Protein AF-A0AAU9URZ9-F1 (afdb_monomer_lite)

pLDDT: mean 76.68, std 17.44, range [33.53, 93.5]

Foldseek 3Di:
DDDDDDDDDVPVVVVVVVVVVVPPVPFFDFPDKDFPDWDDDPWKIKTFIAIATDAFWKAKDQDPPPQQDGPGIDGHRDTDIDMDTQQTKIWMWTQDPVRDIDTDQWIDHSHDTDDHDPD

Sequence (119 aa):
MARVHILRTSGAILLLFLIKNALAVSPPWILSVDVKNYTCSETVCDYLLQVNGEFDSWSLTSEPGECISPSFINTVGVDVELQVDRSALLYFCAKGDDGGWYQQDFYLDGGDVISRKER

Radius of gyration: 22.36 Å; chains: 1; bounding box: 40×57×67 Å

Secondary structure (DSSP, 8-state):
--------SHHHHHHHHHHHHT-------EEEEEEEEEEE-SSEEEEEEEEEESSSEEEEESSTT--SS-SS-EETTSEEEEEEETT-EEEEEEE-TTS-EEEEEEEEETTEEE-----

Organism: Euphydryas editha (NCBI:txid104508)

Structure (mmCIF, N/CA/C/O backbone):
data_AF-A0AAU9URZ9-F1
#
_entry.id   AF-A0AAU9URZ9-F1
#
loop_
_atom_site.group_PDB
_atom_site.id
_atom_site.type_symbol
_atom_site.label_atom_id
_atom_site.label_alt_id
_atom_site.label_comp_id
_atom_site.label_asym_id
_atom_site.label_entity_id
_atom_site.label_seq_id
_atom_site.pdbx_PDB_ins_code
_atom_site.Cartn_x
_atom_site.Cartn_y
_atom_site.Cartn_z
_atom_site.occupancy
_atom_site.B_iso_or_equiv
_atom_site.auth_seq_id
_atom_site.auth_comp_id
_atom_site.auth_asym_id
_atom_site.auth_atom_id
_atom_site.pdbx_PDB_model_num
ATOM 1 N N . MET A 1 1 ? 27.188 45.818 -51.294 1.00 37.31 1 MET A N 1
ATOM 2 C CA . MET A 1 1 ? 26.340 44.606 -51.354 1.00 37.31 1 MET A CA 1
ATOM 3 C C . MET A 1 1 ? 26.642 43.749 -50.138 1.00 37.31 1 MET A C 1
ATOM 5 O O . MET A 1 1 ? 27.806 43.494 -49.867 1.00 37.31 1 MET A O 1
ATOM 9 N N . ALA A 1 2 ? 25.604 43.409 -49.378 1.00 46.12 2 ALA A N 1
ATOM 10 C CA . ALA A 1 2 ? 25.675 42.703 -48.104 1.00 46.12 2 ALA A CA 1
ATOM 11 C C . ALA A 1 2 ? 25.816 41.185 -48.288 1.00 46.12 2 ALA A C 1
ATOM 13 O O . ALA A 1 2 ? 25.213 40.637 -49.209 1.00 46.12 2 ALA A O 1
ATOM 14 N N . ARG A 1 3 ? 26.492 40.505 -47.353 1.00 42.22 3 ARG A N 1
ATOM 15 C CA . ARG A 1 3 ? 26.128 39.140 -46.937 1.00 42.22 3 ARG A CA 1
ATOM 16 C C . ARG A 1 3 ? 26.315 39.004 -45.431 1.00 42.22 3 ARG A C 1
ATOM 18 O O . ARG A 1 3 ? 27.392 38.711 -44.930 1.00 42.22 3 ARG A O 1
ATOM 25 N N . VAL A 1 4 ? 25.225 39.273 -44.725 1.00 51.53 4 VAL A N 1
ATOM 26 C CA . VAL A 1 4 ? 25.032 38.897 -43.329 1.00 51.53 4 VAL A CA 1
ATOM 27 C C . VAL A 1 4 ? 24.843 37.377 -43.305 1.00 51.53 4 VAL A C 1
ATOM 29 O O . VAL A 1 4 ? 23.852 36.872 -43.826 1.00 51.53 4 VAL A O 1
ATOM 32 N N . HIS A 1 5 ? 25.802 36.641 -42.746 1.00 46.25 5 HIS A N 1
ATOM 33 C CA . HIS A 1 5 ? 25.661 35.211 -42.469 1.00 46.25 5 HIS A CA 1
ATOM 34 C C . HIS A 1 5 ? 25.123 35.039 -41.043 1.00 46.25 5 HIS A C 1
ATOM 36 O O . HIS A 1 5 ? 25.890 35.011 -40.085 1.00 46.25 5 HIS A O 1
ATOM 42 N N . ILE A 1 6 ? 23.798 34.959 -40.892 1.00 52.84 6 ILE A N 1
ATOM 43 C CA . ILE A 1 6 ? 23.156 34.609 -39.617 1.00 52.84 6 ILE A CA 1
ATOM 44 C C . ILE A 1 6 ? 22.958 33.089 -39.527 1.00 52.84 6 ILE A C 1
ATOM 46 O O . ILE A 1 6 ? 22.385 32.470 -40.420 1.00 52.84 6 ILE A O 1
ATOM 50 N N . LEU A 1 7 ? 23.474 32.554 -38.414 1.00 54.22 7 LEU A N 1
ATOM 51 C CA . LEU A 1 7 ? 23.101 31.370 -37.627 1.00 54.22 7 LEU A CA 1
ATOM 52 C C . LEU A 1 7 ? 22.365 30.207 -38.316 1.00 54.22 7 LEU A C 1
ATOM 54 O O . LEU A 1 7 ? 21.187 30.306 -38.651 1.00 54.22 7 LEU A O 1
ATOM 58 N N . ARG A 1 8 ? 22.981 29.015 -38.278 1.00 50.34 8 ARG A N 1
ATOM 59 C CA . ARG A 1 8 ? 22.240 27.739 -38.307 1.00 50.34 8 ARG A CA 1
ATOM 60 C C . ARG A 1 8 ? 22.973 26.595 -37.593 1.00 50.34 8 ARG A C 1
ATOM 62 O O . ARG A 1 8 ? 23.199 25.544 -38.175 1.00 50.34 8 ARG A O 1
ATOM 69 N N . THR A 1 9 ? 23.354 26.773 -36.331 1.00 54.22 9 THR A N 1
ATOM 70 C CA . THR A 1 9 ? 23.870 25.657 -35.501 1.00 54.22 9 THR A CA 1
ATOM 71 C C . THR A 1 9 ? 23.249 25.583 -34.106 1.00 54.22 9 THR A C 1
ATOM 73 O O . THR A 1 9 ? 23.296 24.530 -33.478 1.00 54.22 9 THR A O 1
ATOM 76 N N . SER A 1 10 ? 22.567 26.631 -33.638 1.00 55.59 10 SER A N 1
ATOM 77 C CA . SER A 1 10 ? 22.019 26.678 -32.273 1.00 55.59 10 SER A CA 1
ATOM 78 C C . SER A 1 10 ? 20.739 25.853 -32.059 1.00 55.59 10 SER A C 1
ATOM 80 O O . SER A 1 10 ? 20.423 25.512 -30.926 1.00 55.59 10 SER A O 1
ATOM 82 N N . GLY A 1 11 ? 20.006 25.495 -33.122 1.00 53.59 11 GLY A N 1
ATOM 83 C CA . GLY A 1 11 ? 18.742 24.749 -33.002 1.00 53.59 11 GLY A CA 1
ATOM 84 C C . GLY A 1 11 ? 18.913 23.253 -32.713 1.00 53.59 11 GLY A C 1
ATOM 85 O O . GLY A 1 11 ? 18.155 22.685 -31.934 1.00 53.59 11 GLY A O 1
ATOM 86 N N . ALA A 1 12 ? 19.934 22.613 -33.294 1.00 55.81 12 ALA A N 1
ATOM 87 C CA . ALA A 1 12 ? 20.157 21.172 -33.129 1.00 55.81 12 ALA A CA 1
ATOM 88 C C . ALA A 1 12 ? 20.624 20.806 -31.708 1.00 55.81 12 ALA A C 1
ATOM 90 O O . ALA A 1 12 ? 20.264 19.754 -31.187 1.00 55.81 12 ALA A O 1
ATOM 91 N N . ILE A 1 13 ? 21.382 21.697 -31.061 1.00 56.94 13 ILE A N 1
ATOM 92 C CA . ILE A 1 13 ? 21.883 21.486 -29.698 1.00 56.94 13 ILE A CA 1
ATOM 93 C C . ILE A 1 13 ? 20.735 21.595 -28.682 1.00 56.94 13 ILE A C 1
ATOM 95 O O . ILE A 1 13 ? 20.627 20.750 -27.800 1.00 56.94 13 ILE A O 1
ATOM 99 N N . LEU A 1 14 ? 19.825 22.564 -28.841 1.00 54.19 14 LEU A N 1
ATOM 100 C CA . LEU A 1 14 ? 18.640 22.694 -27.979 1.00 54.19 14 LEU A CA 1
ATOM 101 C C . LEU A 1 14 ? 17.684 21.494 -28.098 1.00 54.19 14 LEU A C 1
ATOM 103 O O . LEU A 1 14 ? 17.165 21.030 -27.086 1.00 54.19 14 LEU A O 1
ATOM 107 N N . LEU A 1 15 ? 17.503 20.941 -29.302 1.00 53.84 15 LEU A N 1
ATOM 108 C CA . LEU A 1 15 ? 16.708 19.722 -29.519 1.00 53.84 15 LEU A CA 1
ATOM 109 C C . LEU A 1 15 ? 17.297 18.498 -28.800 1.00 53.84 15 LEU A C 1
ATOM 111 O O . LEU A 1 15 ? 16.553 17.732 -28.193 1.00 53.84 15 LEU A O 1
ATOM 115 N N . LEU A 1 16 ? 18.624 18.341 -28.800 1.00 54.50 16 LEU A N 1
ATOM 116 C CA . LEU A 1 16 ? 19.291 17.260 -28.063 1.00 54.50 16 LEU A CA 1
ATOM 117 C C . LEU A 1 16 ? 19.138 17.406 -26.539 1.00 54.50 16 LEU A C 1
ATOM 119 O O . LEU A 1 16 ? 18.995 16.398 -25.849 1.00 54.50 16 LEU A O 1
ATOM 123 N N . PHE A 1 17 ? 19.115 18.633 -26.005 1.00 54.28 17 PHE A N 1
ATOM 124 C CA . PHE A 1 17 ? 18.846 18.869 -24.579 1.00 54.28 17 PHE A CA 1
ATOM 125 C C . PHE A 1 17 ? 17.376 18.635 -24.197 1.00 54.28 17 PHE A C 1
ATOM 127 O O . PHE A 1 17 ? 17.112 18.139 -23.102 1.00 54.28 17 PHE A O 1
ATOM 134 N N . LEU A 1 18 ? 16.424 18.928 -25.087 1.00 53.06 18 LEU A N 1
ATOM 135 C CA . LEU A 1 18 ? 14.999 18.668 -24.843 1.00 53.06 18 LEU A CA 1
ATOM 136 C C . LEU A 1 18 ? 14.683 17.165 -24.793 1.00 53.06 18 LEU A C 1
ATOM 138 O O . LEU A 1 18 ? 13.912 16.740 -23.939 1.00 53.06 18 LEU A O 1
ATOM 142 N N . ILE A 1 19 ? 15.333 16.347 -25.628 1.00 54.66 19 ILE A N 1
ATOM 143 C CA . ILE A 1 19 ? 15.123 14.887 -25.629 1.00 54.66 19 ILE A CA 1
ATOM 144 C C . ILE A 1 19 ? 15.705 14.234 -24.362 1.00 54.66 19 ILE A C 1
ATOM 146 O O . ILE A 1 19 ? 15.119 13.292 -23.838 1.00 54.66 19 ILE A O 1
ATOM 150 N N . LYS A 1 20 ? 16.817 14.749 -23.815 1.00 49.28 20 LYS A N 1
ATOM 151 C CA . LYS A 1 20 ? 17.410 14.192 -22.583 1.00 49.28 20 LYS A CA 1
ATOM 152 C C . LYS A 1 20 ? 16.615 14.501 -21.311 1.00 49.28 20 LYS A C 1
ATOM 154 O O . LYS A 1 20 ? 16.648 13.694 -20.393 1.00 49.28 20 LYS A O 1
ATOM 159 N N . ASN A 1 21 ? 15.888 15.619 -21.263 1.00 47.78 21 ASN A N 1
ATOM 160 C CA . ASN A 1 21 ? 15.030 15.967 -20.119 1.00 47.78 21 ASN A CA 1
ATOM 161 C C . ASN A 1 21 ? 13.620 15.353 -20.204 1.00 47.78 21 ASN A C 1
ATOM 163 O O . ASN A 1 21 ? 12.859 15.451 -19.248 1.00 47.78 21 ASN A O 1
ATOM 167 N N . ALA A 1 22 ? 13.268 14.720 -21.328 1.00 47.25 22 ALA A N 1
ATOM 168 C CA . ALA A 1 22 ? 11.997 14.015 -21.499 1.00 47.25 22 ALA A CA 1
ATOM 169 C C . ALA A 1 22 ? 12.029 12.568 -20.974 1.00 47.25 22 ALA A C 1
ATOM 171 O O . ALA A 1 22 ? 10.986 11.926 -20.911 1.00 47.25 22 ALA A O 1
ATOM 172 N N . LEU A 1 23 ? 13.190 12.072 -20.529 1.00 46.22 23 LEU A N 1
ATOM 173 C CA . LEU A 1 23 ? 13.274 10.898 -19.657 1.00 46.22 23 LEU A CA 1
ATOM 174 C C . LEU A 1 23 ? 12.968 11.317 -18.213 1.00 46.22 23 LEU A C 1
ATOM 176 O O . LEU A 1 23 ? 13.741 11.062 -17.293 1.00 46.22 23 LEU A O 1
ATOM 180 N N . ALA A 1 24 ? 11.834 11.985 -18.009 1.00 48.34 24 ALA A N 1
ATOM 181 C CA . ALA A 1 24 ? 11.142 11.843 -16.744 1.00 48.34 24 ALA A CA 1
ATOM 182 C C . ALA A 1 24 ? 10.672 10.389 -16.740 1.00 48.34 24 ALA A C 1
ATOM 184 O O . ALA A 1 24 ? 9.634 10.076 -17.318 1.00 48.34 24 ALA A O 1
ATOM 185 N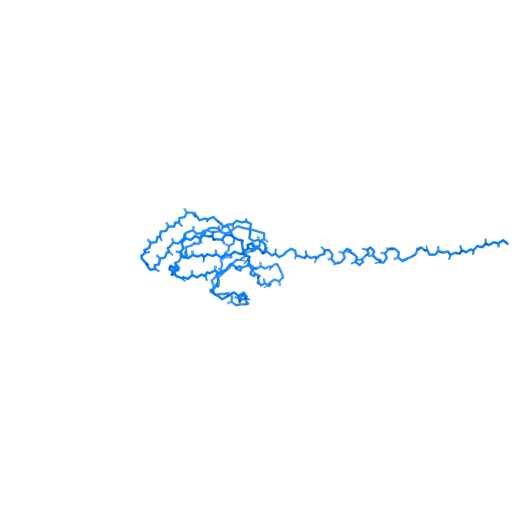 N . VAL A 1 25 ? 11.516 9.492 -16.220 1.00 52.44 25 VAL A N 1
ATOM 186 C CA . VAL A 1 25 ? 11.128 8.113 -15.931 1.00 52.44 25 VAL A CA 1
ATOM 187 C C . VAL A 1 25 ? 9.855 8.247 -15.115 1.00 52.44 25 VAL A C 1
ATOM 189 O O . VAL A 1 25 ? 9.871 8.849 -14.040 1.00 52.44 25 VAL A O 1
ATOM 192 N N . SER A 1 26 ? 8.732 7.844 -15.705 1.00 59.94 26 SER A N 1
ATOM 193 C CA . SER A 1 26 ? 7.457 7.862 -15.013 1.00 59.94 26 SER A CA 1
ATOM 194 C C . SER A 1 26 ? 7.659 7.079 -13.716 1.00 59.94 26 SER A C 1
ATOM 196 O O . SER A 1 26 ? 8.154 5.954 -13.798 1.00 59.94 26 SER A O 1
ATOM 198 N N . PRO A 1 27 ? 7.350 7.660 -12.543 1.00 65.00 27 PRO A N 1
ATOM 199 C CA . PRO A 1 27 ? 7.366 6.925 -11.287 1.00 65.00 27 PRO A CA 1
ATOM 200 C C . PRO A 1 27 ? 6.645 5.582 -11.452 1.00 65.00 27 PRO A C 1
ATOM 202 O O . PRO A 1 27 ? 5.707 5.515 -12.249 1.00 65.00 27 PRO A O 1
ATOM 205 N N . PRO A 1 28 ? 7.041 4.519 -10.735 1.00 76.94 28 PRO A N 1
ATOM 206 C CA . PRO A 1 28 ? 6.285 3.273 -10.754 1.00 76.94 28 PRO A CA 1
ATOM 207 C C . PRO A 1 28 ? 4.860 3.578 -10.285 1.00 76.94 28 PRO A C 1
ATOM 209 O O . PRO A 1 28 ? 4.643 3.944 -9.127 1.00 76.94 28 PRO A O 1
ATOM 212 N N . TRP A 1 29 ? 3.899 3.503 -11.201 1.00 79.56 29 TRP A N 1
ATOM 213 C CA . TRP A 1 29 ? 2.513 3.848 -10.913 1.00 79.56 29 TRP A CA 1
ATOM 214 C C . TRP A 1 29 ? 1.737 2.579 -10.605 1.00 79.56 29 TRP A C 1
ATOM 216 O O . TRP A 1 29 ? 1.628 1.684 -11.448 1.00 79.56 29 TRP A O 1
ATOM 226 N N . ILE A 1 30 ? 1.149 2.523 -9.411 1.00 84.94 30 ILE A N 1
ATOM 227 C CA . ILE A 1 30 ? 0.077 1.565 -9.147 1.00 84.94 30 ILE A CA 1
ATOM 228 C C . ILE A 1 30 ? -1.122 1.963 -10.001 1.00 84.94 30 ILE A C 1
ATOM 230 O O . ILE A 1 30 ? -1.672 3.053 -9.854 1.00 84.94 30 ILE A O 1
ATOM 234 N N . LEU A 1 31 ? -1.492 1.075 -10.921 1.00 85.56 31 LEU A N 1
ATOM 235 C CA . LEU A 1 31 ? -2.595 1.276 -11.853 1.00 85.56 31 LEU A CA 1
ATOM 236 C C . LEU A 1 31 ? -3.925 0.863 -11.224 1.00 85.56 31 LEU A C 1
ATOM 238 O O . LEU A 1 31 ? -4.927 1.552 -11.412 1.00 85.56 31 LEU A O 1
ATOM 242 N N . SER A 1 32 ? -3.936 -0.241 -10.471 1.00 87.19 32 SER A N 1
ATOM 243 C CA . SER A 1 32 ? -5.106 -0.671 -9.707 1.00 87.19 32 SER A CA 1
ATOM 244 C C . SER A 1 32 ? -4.726 -1.403 -8.423 1.00 87.19 32 SER A C 1
ATOM 246 O O . SER A 1 32 ? -3.657 -2.004 -8.304 1.00 87.19 32 SER A O 1
ATOM 248 N N . VAL A 1 33 ? -5.641 -1.347 -7.459 1.00 89.44 33 VAL A N 1
ATOM 249 C CA . VAL A 1 33 ? -5.645 -2.193 -6.268 1.00 89.44 33 VAL A CA 1
ATOM 250 C C . VAL A 1 33 ? -7.013 -2.851 -6.208 1.00 89.44 33 VAL A C 1
ATOM 252 O O . VAL A 1 33 ? -8.023 -2.174 -6.029 1.00 89.44 33 VAL A O 1
ATOM 255 N N . ASP A 1 34 ? -7.039 -4.163 -6.385 1.00 89.31 34 ASP A N 1
ATOM 256 C CA . ASP A 1 34 ? -8.249 -4.966 -6.384 1.00 89.31 34 ASP A CA 1
ATOM 257 C C . ASP A 1 34 ? -8.423 -5.621 -5.010 1.00 89.31 34 ASP A C 1
ATOM 259 O O . ASP A 1 34 ? -7.611 -6.443 -4.581 1.00 89.31 34 ASP A O 1
ATOM 263 N N . VAL A 1 35 ? -9.496 -5.255 -4.308 1.00 89.50 35 VAL A N 1
ATOM 264 C CA . VAL A 1 35 ? -9.882 -5.869 -3.031 1.00 89.50 35 VAL A CA 1
ATOM 265 C C . VAL A 1 35 ? -10.769 -7.077 -3.332 1.00 89.50 35 VAL A C 1
ATOM 267 O O . VAL A 1 35 ? -11.972 -6.938 -3.554 1.00 89.50 35 VAL A O 1
ATOM 270 N N . LYS A 1 36 ? -10.182 -8.277 -3.381 1.00 89.00 36 LYS A N 1
ATOM 271 C CA . LYS A 1 36 ? -10.909 -9.516 -3.718 1.00 89.00 36 LYS A CA 1
ATOM 272 C C . LYS A 1 36 ? -11.781 -10.011 -2.574 1.00 89.00 36 LYS A C 1
ATOM 274 O O . LYS A 1 36 ? -12.861 -10.550 -2.804 1.00 89.00 36 LYS A O 1
ATOM 279 N N . ASN A 1 37 ? -11.288 -9.865 -1.351 1.00 88.75 37 ASN A N 1
ATOM 280 C CA . ASN A 1 37 ? -12.013 -10.209 -0.140 1.00 88.75 37 ASN A CA 1
ATOM 281 C C . ASN A 1 37 ? -11.643 -9.230 0.974 1.00 88.75 37 ASN A C 1
ATOM 283 O O . ASN A 1 37 ? -10.522 -8.722 1.019 1.00 88.75 37 ASN A O 1
ATOM 287 N N . TYR A 1 38 ? -12.597 -8.979 1.861 1.00 87.00 38 TYR A N 1
ATOM 288 C CA . TYR A 1 38 ? -12.458 -8.054 2.973 1.00 87.00 38 TYR A CA 1
ATOM 289 C C . TYR A 1 38 ? -13.379 -8.490 4.109 1.00 87.00 38 TYR A C 1
ATOM 291 O O . TYR A 1 38 ? -14.577 -8.705 3.911 1.00 87.00 38 TYR A O 1
ATOM 299 N N . THR A 1 39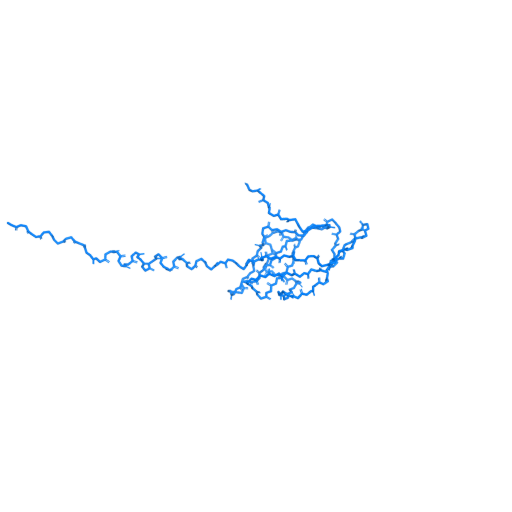 ? -12.822 -8.658 5.304 1.00 89.88 39 THR A N 1
ATOM 300 C CA . THR A 1 39 ? -13.577 -8.995 6.516 1.00 89.88 39 THR A CA 1
ATOM 301 C C . THR A 1 39 ? -13.010 -8.215 7.691 1.00 89.88 39 THR A C 1
ATOM 303 O O . THR A 1 39 ? -11.805 -8.218 7.908 1.00 89.88 39 THR A O 1
ATOM 306 N N . CYS A 1 40 ? -13.871 -7.571 8.478 1.00 87.38 40 CYS A N 1
ATOM 307 C CA . CYS A 1 40 ? -13.450 -6.841 9.671 1.00 87.38 40 CYS A CA 1
ATOM 308 C C . CYS A 1 40 ? -14.132 -7.333 10.932 1.00 87.38 40 CYS A C 1
ATOM 310 O O . CYS A 1 40 ? -15.332 -7.608 10.961 1.00 87.38 40 CYS A O 1
ATOM 312 N N . SER A 1 41 ? -13.340 -7.335 11.994 1.00 88.62 41 SER A N 1
ATOM 313 C CA . SER A 1 41 ? -13.787 -7.394 13.377 1.00 88.62 41 SER A CA 1
ATOM 314 C C . SER A 1 41 ? -13.869 -5.981 13.975 1.00 88.62 41 SER A C 1
ATOM 316 O O . SER A 1 41 ? -13.768 -4.969 13.275 1.00 88.62 41 SER A O 1
ATOM 318 N N . GLU A 1 42 ? -14.060 -5.885 15.291 1.00 88.06 42 GLU A N 1
ATOM 319 C CA . GLU A 1 42 ? -14.051 -4.593 15.982 1.00 88.06 42 GLU A CA 1
ATOM 320 C C . GLU A 1 42 ? -12.674 -3.911 15.947 1.00 88.06 42 GLU A C 1
ATOM 322 O O . GLU A 1 42 ? -12.618 -2.682 15.922 1.00 88.06 42 GLU A O 1
ATOM 327 N N . THR A 1 43 ? -11.582 -4.683 15.895 1.00 89.06 43 THR A N 1
ATOM 328 C CA . THR A 1 43 ? -10.210 -4.170 16.051 1.00 89.06 43 THR A CA 1
ATOM 329 C C . THR A 1 43 ? -9.327 -4.352 14.823 1.00 89.06 43 THR A C 1
ATOM 331 O O . THR A 1 43 ? -8.469 -3.511 14.581 1.00 89.06 43 THR A O 1
ATOM 334 N N . VAL A 1 44 ? -9.527 -5.418 14.049 1.00 90.25 44 VAL A N 1
ATOM 335 C CA . VAL A 1 44 ? -8.668 -5.781 12.909 1.00 90.25 44 VAL A CA 1
ATOM 336 C C . VAL A 1 44 ? -9.481 -6.096 11.664 1.00 90.25 44 VAL A C 1
ATOM 338 O O . VAL A 1 44 ? -10.631 -6.540 11.760 1.00 90.25 44 VAL A O 1
ATOM 341 N N . CYS A 1 45 ? -8.853 -5.893 10.515 1.00 88.00 45 CYS A N 1
ATOM 342 C CA . CYS A 1 45 ? -9.405 -6.137 9.198 1.00 88.00 45 CYS A CA 1
ATOM 343 C C . CYS A 1 45 ? -8.461 -7.000 8.372 1.00 88.00 45 CYS A C 1
ATOM 345 O O . CYS A 1 45 ? -7.286 -6.670 8.216 1.00 88.00 45 CYS A O 1
ATOM 347 N N . ASP A 1 46 ? -9.005 -8.086 7.839 1.00 90.88 46 ASP A N 1
ATOM 348 C CA . ASP A 1 46 ? -8.316 -9.025 6.973 1.00 90.88 46 ASP A CA 1
ATOM 349 C C . ASP A 1 46 ? -8.693 -8.719 5.518 1.00 90.88 46 ASP A C 1
ATOM 351 O O . ASP A 1 46 ? -9.871 -8.708 5.141 1.00 90.88 46 ASP A O 1
ATOM 355 N N . TYR A 1 47 ? -7.679 -8.458 4.702 1.00 88.69 47 TYR A N 1
ATOM 356 C CA . TYR A 1 47 ? -7.797 -8.126 3.290 1.00 88.69 47 TYR A CA 1
ATOM 357 C C . TYR A 1 47 ? -7.143 -9.198 2.430 1.00 88.69 47 TYR A C 1
ATOM 359 O O . TYR A 1 47 ? -6.062 -9.685 2.750 1.00 88.69 47 TYR A O 1
ATOM 367 N N . LEU A 1 48 ? -7.764 -9.485 1.288 1.00 92.19 48 LEU A N 1
ATOM 368 C CA . LEU A 1 48 ? -7.138 -10.168 0.162 1.00 92.19 48 LEU A CA 1
ATOM 369 C C . LEU A 1 48 ? -6.991 -9.155 -0.974 1.00 92.19 48 LEU A C 1
ATOM 371 O O . LEU A 1 48 ? -7.968 -8.851 -1.668 1.00 92.19 48 LEU A O 1
ATOM 375 N N . LEU A 1 49 ? -5.789 -8.601 -1.120 1.00 91.19 49 LEU A N 1
ATOM 376 C CA . LEU A 1 49 ? -5.484 -7.553 -2.093 1.00 91.19 49 LEU A CA 1
ATOM 377 C C . LEU A 1 49 ? -4.713 -8.113 -3.281 1.00 91.19 49 LEU A C 1
ATOM 379 O O . LEU A 1 49 ? -3.820 -8.938 -3.113 1.00 91.19 49 LEU A O 1
ATOM 383 N N . GLN A 1 50 ? -4.985 -7.581 -4.465 1.00 93.00 50 GLN A N 1
ATOM 384 C CA . GLN A 1 50 ? -4.131 -7.736 -5.634 1.00 93.00 50 GLN A CA 1
ATOM 385 C C . GLN A 1 50 ? -3.758 -6.347 -6.146 1.00 93.00 50 GLN A C 1
ATOM 387 O O . GLN A 1 50 ? -4.622 -5.553 -6.504 1.00 93.00 50 GLN A O 1
ATOM 392 N N . VAL A 1 51 ? -2.467 -6.032 -6.160 1.00 91.44 51 VAL A N 1
ATOM 393 C CA . VAL A 1 51 ? -1.964 -4.731 -6.622 1.00 91.44 51 VAL A CA 1
ATOM 394 C C . VAL A 1 51 ? -1.366 -4.901 -8.008 1.00 91.44 51 VAL A C 1
ATOM 396 O O . VAL A 1 51 ? -0.498 -5.752 -8.204 1.00 91.44 51 VAL A O 1
ATOM 399 N N . ASN A 1 52 ? -1.812 -4.083 -8.958 1.00 90.69 52 ASN A N 1
ATOM 400 C CA . ASN A 1 52 ? -1.409 -4.141 -10.358 1.00 90.69 52 ASN A CA 1
ATOM 401 C C . ASN A 1 52 ? -0.769 -2.818 -10.803 1.00 90.69 52 ASN A C 1
ATOM 403 O O . ASN A 1 52 ? -1.235 -1.730 -10.458 1.00 90.69 52 ASN A O 1
ATOM 407 N N . GLY A 1 53 ? 0.280 -2.901 -11.617 1.00 88.50 53 GLY A N 1
ATOM 408 C CA . GLY A 1 53 ? 0.916 -1.743 -12.238 1.00 88.50 53 GLY A CA 1
ATOM 409 C C . GLY A 1 53 ? 2.146 -2.107 -13.063 1.00 88.50 53 GLY A C 1
ATOM 410 O O . GLY A 1 53 ? 2.441 -3.284 -13.251 1.00 88.50 53 GLY A O 1
ATOM 411 N N . GLU A 1 54 ? 2.847 -1.091 -13.567 1.00 87.19 54 GLU A N 1
ATOM 412 C CA . GLU A 1 54 ? 4.082 -1.254 -14.350 1.00 87.19 54 GLU A CA 1
ATOM 413 C C . GLU A 1 54 ? 5.316 -1.144 -13.440 1.00 87.19 54 GLU A C 1
ATOM 415 O O . GLU A 1 54 ? 6.052 -0.161 -13.482 1.00 87.19 54 GLU A O 1
ATOM 420 N N . PHE A 1 55 ? 5.487 -2.123 -12.547 1.00 88.25 55 PHE A N 1
ATOM 421 C CA . PHE A 1 55 ? 6.644 -2.277 -11.657 1.00 88.25 55 PHE A CA 1
ATOM 422 C C . PHE A 1 55 ? 6.685 -3.705 -11.085 1.00 88.25 55 PHE A C 1
ATOM 424 O O . PHE A 1 55 ? 5.716 -4.454 -11.199 1.00 88.25 55 PHE A O 1
ATOM 431 N N . ASP A 1 56 ? 7.791 -4.090 -10.444 1.00 88.56 56 ASP A N 1
ATOM 432 C CA . ASP A 1 56 ? 7.979 -5.474 -9.975 1.00 88.56 56 ASP A CA 1
ATOM 433 C C . ASP A 1 56 ? 7.461 -5.725 -8.554 1.00 88.56 56 ASP A C 1
ATOM 435 O O . ASP A 1 56 ? 7.076 -6.843 -8.193 1.00 88.56 56 ASP A O 1
ATOM 439 N N . SER A 1 57 ? 7.527 -4.715 -7.685 1.00 92.50 57 SER A N 1
ATOM 440 C CA . SER A 1 57 ? 7.258 -4.893 -6.257 1.00 92.50 57 SER A CA 1
ATOM 441 C C . SER A 1 57 ? 6.634 -3.673 -5.595 1.00 92.50 57 SER A C 1
ATOM 443 O O . SER A 1 57 ? 6.965 -2.534 -5.922 1.00 92.50 57 SER A O 1
ATOM 445 N N . TRP A 1 58 ? 5.779 -3.919 -4.609 1.00 93.44 58 TRP A N 1
ATOM 446 C CA . TRP A 1 58 ? 5.153 -2.898 -3.771 1.00 93.44 58 TRP A CA 1
ATOM 447 C C . TRP A 1 58 ? 5.248 -3.257 -2.287 1.00 93.44 58 TRP A C 1
ATOM 449 O O . TRP A 1 58 ? 5.587 -4.380 -1.925 1.00 93.44 58 TRP A O 1
ATOM 459 N N . SER A 1 59 ? 4.967 -2.290 -1.422 1.00 93.19 59 SER A N 1
ATOM 460 C CA . SER A 1 59 ? 4.908 -2.449 0.031 1.00 93.19 59 SER A CA 1
ATOM 461 C C . SER A 1 59 ? 3.882 -1.490 0.621 1.00 93.19 59 SER A C 1
ATOM 463 O O . SER A 1 59 ? 3.483 -0.518 -0.022 1.00 93.19 59 SER A O 1
ATOM 465 N N . LEU A 1 60 ? 3.505 -1.743 1.869 1.00 91.00 60 LEU A N 1
ATOM 466 C CA . LEU A 1 60 ? 2.778 -0.801 2.714 1.00 91.00 60 LEU A CA 1
ATOM 467 C C . LEU A 1 60 ? 3.710 -0.211 3.777 1.00 91.00 60 LEU A C 1
ATOM 469 O O . LEU A 1 60 ? 4.657 -0.874 4.203 1.00 91.00 60 LEU A O 1
ATOM 473 N N . THR A 1 61 ? 3.438 1.021 4.200 1.00 90.38 61 THR A N 1
ATOM 474 C CA . THR A 1 61 ? 4.103 1.689 5.330 1.00 90.38 61 THR A CA 1
ATOM 475 C C . THR A 1 61 ? 3.086 2.473 6.154 1.00 90.38 61 THR A C 1
ATOM 477 O O . THR A 1 61 ? 2.136 3.019 5.601 1.00 90.38 61 THR A O 1
ATOM 480 N N . SER A 1 62 ? 3.259 2.548 7.472 1.00 88.06 62 SER A N 1
ATOM 481 C CA . SER A 1 62 ? 2.438 3.401 8.345 1.00 88.06 62 SER A CA 1
ATOM 482 C C . SER A 1 62 ? 2.899 4.861 8.362 1.00 88.06 62 SER A C 1
ATOM 484 O O . SER A 1 62 ? 2.171 5.734 8.831 1.00 88.06 62 SER A O 1
ATOM 486 N N . GLU A 1 63 ? 4.107 5.139 7.868 1.00 87.69 63 GLU A N 1
ATOM 487 C CA . GLU A 1 63 ? 4.720 6.465 7.902 1.00 87.69 63 GLU A CA 1
ATOM 488 C C . GLU A 1 63 ? 4.733 7.091 6.496 1.00 87.69 63 GLU A C 1
ATOM 490 O O . GLU A 1 63 ? 5.362 6.550 5.582 1.00 87.69 63 GLU A O 1
ATOM 495 N N . PRO A 1 64 ? 4.049 8.231 6.280 1.00 84.25 64 PRO A N 1
ATOM 496 C CA . PRO A 1 64 ? 4.065 8.897 4.985 1.00 84.25 64 PRO A CA 1
ATOM 497 C C . PRO A 1 64 ? 5.467 9.442 4.691 1.00 84.25 64 PRO A C 1
ATOM 499 O O . PRO A 1 64 ? 6.066 10.132 5.510 1.00 84.25 64 PRO A O 1
ATOM 502 N N . GLY A 1 65 ? 5.967 9.175 3.493 1.00 81.56 65 GLY A N 1
ATOM 503 C CA . GLY A 1 65 ? 7.282 9.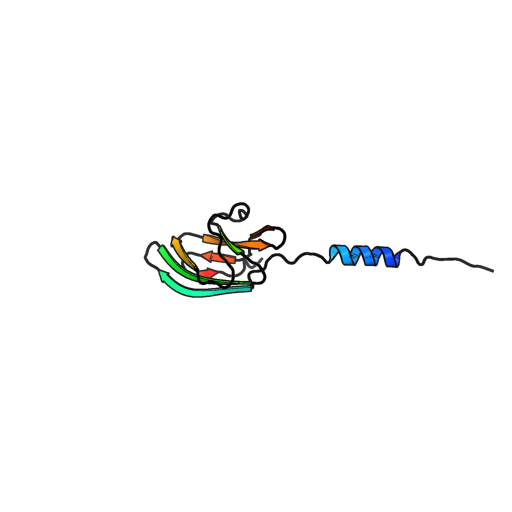571 2.993 1.00 81.56 65 GLY A CA 1
ATOM 504 C C . GLY A 1 65 ? 8.356 8.505 3.202 1.00 81.56 65 GLY A C 1
ATOM 505 O O . GLY A 1 65 ? 9.364 8.515 2.498 1.00 81.56 65 GLY A O 1
ATOM 506 N N . GLU A 1 66 ? 8.123 7.544 4.096 1.00 83.81 66 GLU A N 1
ATOM 507 C CA . GLU A 1 66 ? 9.091 6.515 4.481 1.00 83.81 66 GLU A CA 1
ATOM 508 C C . GLU A 1 66 ? 8.923 5.242 3.644 1.00 83.81 66 GLU A C 1
ATOM 510 O O . GLU A 1 66 ? 8.556 4.172 4.131 1.00 83.81 66 GLU A O 1
ATOM 515 N N . CYS A 1 67 ? 9.219 5.353 2.347 1.00 86.00 67 CYS A N 1
ATOM 516 C CA . CYS A 1 67 ? 9.341 4.189 1.467 1.00 86.00 67 CYS A CA 1
ATOM 517 C C . CYS A 1 67 ? 10.781 3.641 1.399 1.00 86.00 67 CYS A C 1
ATOM 519 O O . CYS A 1 67 ? 11.048 2.709 0.651 1.00 86.00 67 CYS A O 1
ATOM 521 N N . ILE A 1 68 ? 11.725 4.196 2.168 1.00 75.75 68 ILE A N 1
ATOM 522 C CA . ILE A 1 68 ? 13.169 3.930 2.034 1.00 75.75 68 ILE A CA 1
ATOM 523 C C . ILE A 1 68 ? 13.543 2.502 2.474 1.00 75.75 68 ILE A C 1
ATOM 525 O O . ILE A 1 68 ? 14.471 1.915 1.919 1.00 75.75 68 ILE A O 1
ATOM 529 N N . SER A 1 69 ? 12.831 1.934 3.454 1.00 74.94 69 SER A N 1
ATOM 530 C CA . SER A 1 69 ? 13.117 0.604 4.020 1.00 74.94 69 SER A CA 1
ATOM 531 C C . SER A 1 69 ? 11.840 -0.224 4.229 1.00 74.94 69 SER A C 1
ATOM 533 O O . SER A 1 69 ? 11.407 -0.409 5.368 1.00 74.94 69 SER A O 1
ATOM 535 N N . PRO A 1 70 ? 11.208 -0.727 3.155 1.00 78.38 70 PRO A N 1
ATOM 536 C CA . PRO A 1 70 ? 9.974 -1.492 3.276 1.00 78.38 70 PRO A CA 1
ATOM 537 C C . PRO A 1 70 ? 10.225 -2.865 3.905 1.00 78.38 70 PRO A C 1
ATOM 539 O O . PRO A 1 70 ? 11.119 -3.603 3.491 1.00 78.38 70 PRO A O 1
ATOM 542 N N . SER A 1 71 ? 9.407 -3.220 4.893 1.00 69.69 71 SER A N 1
ATOM 543 C CA . SER A 1 71 ? 9.474 -4.493 5.622 1.00 69.69 71 SER A CA 1
ATOM 544 C C . SER A 1 71 ? 8.498 -5.556 5.095 1.00 69.69 71 SER A C 1
ATOM 546 O O . SER A 1 71 ? 8.650 -6.729 5.430 1.00 69.69 71 SER A O 1
ATOM 548 N N . PHE A 1 72 ? 7.537 -5.176 4.241 1.00 82.38 72 PHE A N 1
ATOM 549 C CA . PHE A 1 72 ? 6.492 -6.054 3.701 1.00 82.38 72 PHE A CA 1
ATOM 550 C C . PHE A 1 72 ? 6.399 -5.937 2.172 1.00 82.38 72 PHE A C 1
ATOM 552 O O . PHE A 1 72 ? 5.475 -5.343 1.617 1.00 82.38 72 PHE A O 1
ATOM 559 N N . ILE A 1 73 ? 7.414 -6.472 1.490 1.00 89.25 73 ILE A N 1
ATOM 560 C CA . ILE A 1 73 ? 7.554 -6.388 0.034 1.00 89.25 73 ILE A CA 1
ATOM 561 C C . ILE A 1 73 ? 6.763 -7.511 -0.638 1.00 89.25 73 ILE A C 1
ATOM 563 O O . ILE A 1 73 ? 7.006 -8.687 -0.378 1.00 89.25 73 ILE A O 1
ATOM 567 N N . ASN A 1 74 ? 5.881 -7.139 -1.560 1.00 92.56 74 ASN A N 1
ATOM 568 C CA . ASN A 1 74 ? 5.035 -8.046 -2.320 1.00 92.56 74 ASN A CA 1
ATOM 569 C C . ASN A 1 74 ? 5.253 -7.885 -3.821 1.00 92.56 74 ASN A C 1
ATOM 571 O O . ASN A 1 74 ? 5.562 -6.797 -4.310 1.00 92.56 74 ASN A O 1
ATOM 575 N N . THR A 1 75 ? 5.048 -8.973 -4.556 1.00 92.69 75 THR A N 1
ATOM 576 C CA . THR A 1 75 ? 5.078 -8.978 -6.021 1.00 92.69 75 THR A CA 1
ATOM 577 C C . THR A 1 75 ? 3.774 -8.422 -6.590 1.00 92.69 75 THR A C 1
ATOM 579 O O . THR A 1 75 ? 2.693 -8.619 -6.030 1.00 92.69 75 THR A O 1
ATOM 582 N N . VAL A 1 76 ? 3.873 -7.722 -7.717 1.00 92.69 76 VAL A N 1
ATOM 583 C CA . VAL A 1 76 ? 2.711 -7.232 -8.472 1.00 92.69 76 VAL A CA 1
ATOM 584 C C . VAL A 1 76 ? 1.900 -8.385 -9.060 1.00 92.69 76 VAL A C 1
ATOM 586 O O . VAL A 1 76 ? 2.450 -9.401 -9.481 1.00 92.69 76 VAL A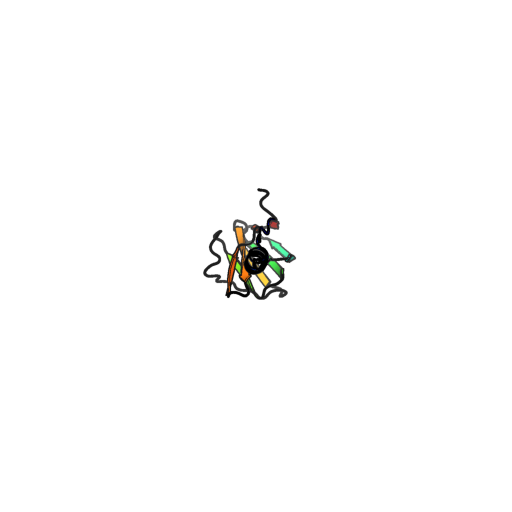 O 1
ATOM 589 N N . GLY A 1 77 ? 0.576 -8.228 -9.090 1.00 91.06 77 GLY A N 1
ATOM 590 C CA . GLY A 1 77 ? -0.353 -9.182 -9.697 1.00 91.06 77 GLY A CA 1
ATOM 591 C C . GLY A 1 77 ? -0.584 -10.460 -8.889 1.00 91.06 77 GLY A C 1
ATOM 592 O O . GLY A 1 77 ? -1.279 -11.359 -9.363 1.00 91.06 77 GLY A O 1
ATOM 593 N N . VAL A 1 78 ? -0.047 -10.554 -7.672 1.00 93.19 78 VAL A N 1
ATOM 594 C CA . VAL A 1 78 ? -0.256 -11.687 -6.760 1.00 93.19 78 VAL A CA 1
ATOM 595 C C . VAL A 1 78 ? -1.256 -11.304 -5.672 1.00 93.19 78 VAL A C 1
ATOM 597 O O . VAL A 1 78 ? -1.305 -10.150 -5.248 1.00 93.19 78 VAL A O 1
ATOM 600 N N . ASP A 1 79 ? -2.045 -12.284 -5.235 1.00 93.50 79 ASP A N 1
ATOM 601 C CA . ASP A 1 79 ? -2.966 -12.128 -4.113 1.00 93.50 79 ASP A CA 1
ATOM 602 C C . ASP A 1 79 ? -2.192 -12.128 -2.794 1.00 93.50 79 ASP A C 1
ATOM 604 O O . ASP A 1 79 ? -1.436 -13.058 -2.503 1.00 93.50 79 ASP A O 1
ATOM 608 N N . VAL A 1 80 ? -2.384 -11.075 -2.008 1.00 93.00 80 VAL A N 1
ATOM 609 C CA . VAL A 1 80 ? -1.702 -10.841 -0.737 1.00 93.00 80 VAL A CA 1
ATOM 610 C C . VAL A 1 80 ? -2.735 -10.750 0.373 1.00 93.00 80 VAL A C 1
ATOM 612 O O . VAL A 1 80 ? -3.631 -9.904 0.337 1.00 93.00 80 VAL A O 1
ATOM 615 N N . GLU A 1 81 ? -2.581 -11.618 1.369 1.00 92.44 81 GLU A N 1
ATOM 616 C CA . GLU A 1 81 ? -3.341 -11.559 2.613 1.00 92.44 81 GLU A CA 1
ATOM 617 C C . GLU A 1 81 ? -2.687 -10.570 3.580 1.00 92.44 81 GLU A C 1
ATOM 619 O O . GLU A 1 81 ? -1.482 -10.623 3.840 1.00 92.44 81 GLU A O 1
ATOM 624 N N . LEU A 1 82 ? -3.490 -9.649 4.101 1.00 89.31 82 LEU A N 1
ATOM 625 C CA . LEU A 1 82 ? -3.052 -8.547 4.946 1.00 89.31 82 LEU A CA 1
ATOM 626 C C . LEU A 1 82 ? -3.998 -8.402 6.127 1.00 89.31 82 LEU A C 1
ATOM 628 O O . LEU A 1 82 ? -5.188 -8.176 5.935 1.00 89.31 82 LEU A O 1
ATOM 632 N N . GLN A 1 83 ? -3.453 -8.463 7.337 1.00 89.69 83 GLN A N 1
ATOM 633 C CA . GLN A 1 83 ? -4.177 -8.105 8.548 1.00 89.69 83 GLN A CA 1
ATOM 634 C C . GLN A 1 83 ? -3.723 -6.721 8.999 1.00 89.69 83 GLN A C 1
ATOM 636 O O . GLN A 1 83 ? -2.532 -6.491 9.217 1.00 89.69 83 GLN A O 1
ATOM 641 N N . VAL A 1 84 ? -4.669 -5.796 9.121 1.00 87.44 84 VAL A N 1
ATOM 642 C CA . VAL A 1 84 ? -4.398 -4.407 9.498 1.00 87.44 84 VAL A CA 1
ATOM 643 C C . VAL A 1 84 ? -5.297 -4.002 10.656 1.00 87.44 84 VAL A C 1
ATOM 645 O O . VAL A 1 84 ? -6.465 -4.392 10.715 1.00 87.44 84 VAL A O 1
ATOM 648 N N . ASP A 1 85 ? -4.764 -3.214 11.585 1.00 87.94 85 ASP A N 1
ATOM 649 C CA . ASP A 1 85 ? -5.592 -2.613 12.625 1.00 87.94 85 ASP A CA 1
ATOM 650 C C . ASP A 1 85 ? -6.612 -1.673 11.983 1.00 87.94 85 ASP A C 1
ATOM 652 O O . ASP A 1 85 ? -6.298 -0.901 11.077 1.00 87.94 85 ASP A O 1
ATOM 656 N N . ARG A 1 86 ? -7.845 -1.686 12.487 1.00 84.50 86 ARG A N 1
ATOM 657 C CA . ARG A 1 86 ? -8.939 -0.870 11.945 1.00 84.50 86 ARG A CA 1
ATOM 658 C C . ARG A 1 86 ? -8.669 0.637 12.039 1.00 84.50 86 ARG A C 1
ATOM 660 O O . ARG A 1 86 ? -9.245 1.412 11.287 1.00 84.50 86 ARG A O 1
ATOM 667 N N . SER A 1 87 ? -7.820 1.057 12.975 1.00 84.94 87 SER A N 1
ATOM 668 C CA . SER A 1 87 ? -7.386 2.450 13.131 1.00 84.94 87 SER A CA 1
ATOM 669 C C . SER A 1 87 ? -6.089 2.779 12.386 1.00 84.94 87 SER A C 1
ATOM 671 O O . SER A 1 87 ? -5.614 3.910 12.490 1.00 84.94 87 SER A O 1
ATOM 673 N N . ALA A 1 88 ? -5.464 1.803 11.721 1.00 85.94 88 ALA A N 1
ATOM 674 C CA . ALA A 1 88 ? -4.230 2.024 10.983 1.00 85.94 88 ALA A CA 1
ATOM 675 C C . ALA A 1 88 ? -4.519 2.648 9.618 1.00 85.94 88 ALA A C 1
ATOM 677 O O . ALA A 1 88 ? -5.491 2.314 8.944 1.00 85.94 88 ALA A O 1
ATOM 678 N N . LEU A 1 89 ? -3.611 3.528 9.209 1.00 87.50 89 LEU A N 1
ATOM 679 C CA . LEU A 1 89 ? -3.609 4.145 7.896 1.00 87.50 89 LEU A CA 1
ATOM 680 C C . LEU A 1 89 ? -2.275 3.814 7.229 1.00 87.50 89 LEU A C 1
ATOM 682 O O . LEU A 1 89 ? -1.215 4.184 7.739 1.00 87.50 89 LEU A O 1
ATOM 686 N N . LEU A 1 90 ? -2.333 3.061 6.131 1.00 89.44 90 LEU A N 1
ATOM 687 C CA . LEU A 1 90 ? -1.163 2.506 5.456 1.00 89.44 90 LEU A CA 1
ATOM 688 C C . LEU A 1 90 ? -1.009 3.095 4.058 1.00 89.44 90 LEU A C 1
ATOM 690 O O . LEU A 1 90 ? -1.921 3.051 3.240 1.00 89.44 90 LEU A O 1
ATOM 694 N N . TYR A 1 91 ? 0.172 3.606 3.755 1.00 89.56 91 TYR A N 1
ATOM 695 C CA . TYR A 1 91 ? 0.511 4.197 2.471 1.00 89.56 91 TYR A CA 1
ATOM 696 C C . TYR A 1 91 ? 1.148 3.160 1.559 1.00 89.56 91 TYR A C 1
ATOM 698 O O . TYR A 1 91 ? 1.968 2.350 1.998 1.00 89.56 91 TYR A O 1
ATOM 706 N N . PHE A 1 92 ? 0.802 3.212 0.276 1.00 90.94 92 PHE A N 1
ATOM 707 C CA . PHE A 1 92 ? 1.398 2.338 -0.722 1.00 90.94 92 PHE A CA 1
ATOM 708 C C . PHE A 1 92 ? 2.738 2.891 -1.204 1.00 90.94 92 PHE A C 1
ATOM 710 O O . PHE A 1 92 ? 2.856 4.066 -1.554 1.00 90.94 92 PHE A O 1
ATOM 717 N N . CYS A 1 93 ? 3.730 2.012 -1.277 1.00 92.06 93 CYS A N 1
ATOM 718 C CA . CYS A 1 93 ? 5.032 2.256 -1.878 1.00 92.06 93 CYS A CA 1
ATOM 719 C C . CYS A 1 93 ? 5.221 1.296 -3.055 1.00 92.06 93 CYS A C 1
ATOM 721 O O . CYS A 1 93 ? 4.935 0.107 -2.923 1.00 92.06 93 CYS A O 1
ATOM 723 N N . ALA A 1 94 ? 5.748 1.778 -4.175 1.00 92.81 94 ALA A N 1
ATOM 724 C CA . ALA A 1 94 ? 6.116 0.953 -5.323 1.00 92.81 94 ALA A CA 1
ATOM 725 C C . ALA A 1 94 ? 7.610 1.099 -5.622 1.00 92.81 94 ALA A C 1
ATOM 727 O O . ALA A 1 94 ? 8.180 2.184 -5.466 1.00 92.81 94 ALA A O 1
ATOM 728 N N . LYS A 1 95 ? 8.250 0.004 -6.027 1.00 91.31 95 LYS A N 1
ATOM 729 C CA . LYS A 1 95 ? 9.668 -0.022 -6.378 1.00 91.31 95 LYS A CA 1
ATOM 730 C C . LYS A 1 95 ? 9.845 0.304 -7.859 1.00 91.31 95 LYS A C 1
ATOM 732 O O . LYS A 1 95 ? 9.259 -0.370 -8.696 1.00 91.31 95 LYS A O 1
ATOM 737 N N . GLY A 1 96 ? 10.643 1.317 -8.173 1.00 87.44 96 GLY A N 1
ATOM 738 C CA . GLY A 1 96 ? 10.979 1.690 -9.544 1.00 87.44 96 GLY A CA 1
ATOM 739 C C . GLY A 1 96 ? 12.088 0.820 -10.127 1.00 87.44 96 GLY A C 1
ATOM 740 O O . GLY A 1 96 ? 12.835 0.158 -9.398 1.00 87.44 96 GLY A O 1
ATOM 741 N N . ASP A 1 97 ? 12.234 0.872 -11.450 1.00 86.00 97 ASP A N 1
ATOM 742 C CA . ASP A 1 97 ? 13.291 0.163 -12.189 1.00 86.00 97 ASP A CA 1
ATOM 743 C C . ASP A 1 97 ? 14.704 0.628 -11.805 1.00 86.00 97 ASP A C 1
ATOM 745 O O . ASP A 1 97 ? 15.685 -0.099 -11.967 1.00 86.00 97 ASP A O 1
ATOM 749 N N . ASP A 1 98 ? 14.821 1.842 -11.264 1.00 85.38 98 ASP A N 1
ATOM 750 C CA . ASP A 1 98 ? 16.062 2.400 -10.726 1.00 85.38 98 ASP A CA 1
ATOM 751 C C . ASP A 1 98 ? 16.425 1.838 -9.337 1.00 85.38 98 ASP A C 1
ATOM 753 O O . ASP A 1 98 ? 17.472 2.168 -8.776 1.00 85.38 98 ASP A O 1
ATOM 757 N N . GLY A 1 99 ? 15.575 0.967 -8.784 1.00 86.25 99 GLY A N 1
ATOM 758 C CA . GLY A 1 99 ? 15.711 0.382 -7.456 1.00 86.25 99 GLY A CA 1
ATOM 759 C C . GLY A 1 99 ? 15.210 1.280 -6.324 1.00 86.25 99 GLY A C 1
ATOM 760 O O . GLY A 1 99 ? 15.224 0.834 -5.173 1.00 86.25 99 GLY A O 1
ATOM 761 N N . GLY A 1 100 ? 14.764 2.501 -6.636 1.00 88.56 100 GLY A N 1
ATOM 762 C CA . GLY A 1 100 ? 14.168 3.436 -5.693 1.00 88.56 100 GLY A CA 1
ATOM 763 C C . GLY A 1 100 ? 12.761 3.015 -5.279 1.00 88.56 100 GLY A C 1
ATOM 764 O O . GLY A 1 100 ? 12.085 2.257 -5.971 1.00 88.56 100 GLY A O 1
ATOM 765 N N . TRP A 1 101 ? 12.307 3.514 -4.134 1.00 90.19 101 TRP A N 1
ATOM 766 C CA . TRP A 1 101 ? 10.962 3.268 -3.630 1.00 90.19 101 TRP A CA 1
ATOM 767 C C . TRP A 1 101 ? 10.179 4.571 -3.542 1.00 90.19 101 TRP A C 1
ATOM 769 O O . TRP A 1 101 ? 10.660 5.559 -2.986 1.00 90.19 101 TRP A O 1
ATOM 779 N N . TYR A 1 102 ? 8.959 4.553 -4.071 1.00 89.12 102 TYR A N 1
ATOM 780 C CA . TYR A 1 102 ? 8.152 5.747 -4.286 1.00 89.12 102 TYR A CA 1
ATOM 781 C C . TYR A 1 102 ? 6.777 5.588 -3.662 1.00 89.12 102 TYR A C 1
ATOM 783 O O . TYR A 1 102 ? 6.040 4.650 -3.982 1.00 89.12 102 TYR A O 1
ATOM 791 N N . GLN A 1 103 ? 6.424 6.534 -2.795 1.00 90.00 103 GLN A N 1
ATOM 792 C CA . GLN A 1 103 ? 5.082 6.612 -2.241 1.00 90.00 103 GLN A CA 1
ATOM 793 C C . GLN A 1 103 ? 4.069 6.951 -3.338 1.00 90.00 103 GLN A C 1
ATOM 795 O O . GLN A 1 103 ? 4.332 7.777 -4.211 1.00 90.00 103 GLN A O 1
ATOM 800 N N . GLN A 1 104 ? 2.891 6.344 -3.237 1.00 87.44 104 GLN A N 1
ATOM 801 C CA . GLN A 1 104 ? 1.726 6.639 -4.057 1.00 87.44 104 GLN A CA 1
ATOM 802 C C . GLN A 1 104 ? 0.752 7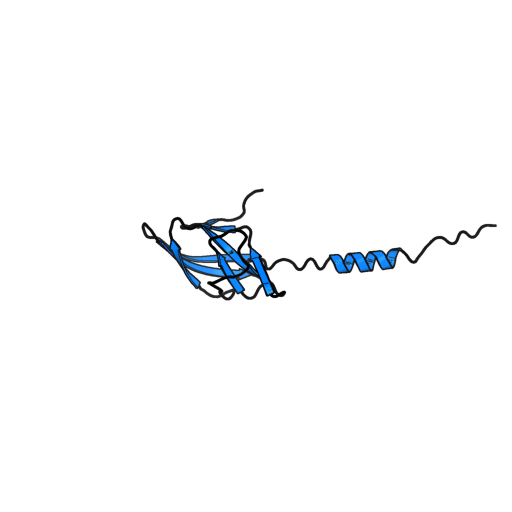.583 -3.335 1.00 87.44 104 GLN A C 1
ATOM 804 O O . GLN A 1 104 ? 0.699 7.647 -2.105 1.00 87.44 104 GLN A O 1
ATOM 809 N N . ASP A 1 105 ? -0.076 8.289 -4.104 1.00 83.31 105 ASP A N 1
ATOM 810 C CA . ASP A 1 105 ? -1.003 9.316 -3.595 1.00 83.31 105 ASP A CA 1
ATOM 811 C C . ASP A 1 105 ? -2.297 8.760 -2.955 1.00 83.31 105 ASP A C 1
ATOM 813 O O . ASP A 1 105 ? -3.283 9.486 -2.786 1.00 83.31 105 ASP A O 1
ATOM 817 N N . PHE A 1 106 ? -2.324 7.473 -2.613 1.00 83.19 106 PHE A N 1
ATOM 818 C CA . PHE A 1 106 ? -3.462 6.800 -1.991 1.00 83.19 106 PHE A CA 1
ATOM 819 C C . PHE A 1 106 ? -3.002 5.874 -0.863 1.00 83.19 106 PHE A C 1
ATOM 821 O O . PHE A 1 106 ? -1.822 5.528 -0.746 1.00 83.19 106 PHE A O 1
ATOM 828 N N . TYR A 1 107 ? -3.946 5.506 -0.004 1.00 86.50 107 TYR A N 1
ATOM 829 C CA . TYR A 1 107 ? -3.684 4.746 1.210 1.00 86.50 107 TYR A CA 1
ATOM 830 C C . TYR A 1 107 ? -4.816 3.754 1.484 1.00 86.50 107 TYR A C 1
ATOM 832 O O . TYR A 1 107 ? -5.944 3.910 1.014 1.00 86.50 107 TYR A O 1
ATOM 840 N N . LEU A 1 108 ? -4.484 2.716 2.239 1.00 84.00 108 LEU A N 1
ATOM 841 C CA . LEU A 1 108 ? -5.424 1.783 2.828 1.00 84.00 108 LEU A CA 1
ATOM 842 C C . LEU A 1 108 ? -5.791 2.320 4.214 1.00 84.00 108 LEU A C 1
ATOM 844 O O . LEU A 1 108 ? -4.935 2.402 5.097 1.00 84.00 108 LEU A O 1
ATOM 848 N N . ASP A 1 109 ? -7.044 2.725 4.379 1.00 79.50 109 ASP A N 1
ATOM 849 C CA . ASP A 1 109 ? -7.635 2.965 5.693 1.00 79.50 109 ASP A CA 1
ATOM 850 C C . ASP A 1 109 ? -8.227 1.639 6.177 1.00 79.50 109 ASP A C 1
ATOM 852 O O . ASP A 1 109 ? -8.636 0.810 5.361 1.00 79.50 109 ASP A O 1
ATOM 856 N N . GLY A 1 110 ? -8.295 1.414 7.485 1.00 63.25 110 GLY A N 1
ATOM 857 C CA . GLY A 1 110 ? -8.747 0.170 8.113 1.00 63.25 110 GLY A CA 1
ATOM 858 C C . GLY A 1 110 ? -10.193 -0.253 7.802 1.00 63.25 110 GLY A C 1
ATOM 859 O O . GLY A 1 110 ? -10.751 -1.081 8.510 1.00 63.25 110 GLY A O 1
ATOM 860 N N . GLY A 1 111 ? -10.820 0.263 6.747 1.00 60.94 111 GLY A N 1
ATOM 861 C CA . GLY A 1 111 ? -11.989 -0.342 6.126 1.00 60.94 111 GLY A CA 1
ATOM 862 C C . GLY A 1 111 ? -12.205 -0.052 4.638 1.00 60.94 111 GLY A C 1
ATOM 863 O O . GLY A 1 111 ? -13.255 -0.436 4.131 1.00 60.94 111 GLY A O 1
ATOM 864 N N . ASP A 1 112 ? -11.281 0.627 3.948 1.00 61.66 112 ASP A N 1
ATOM 865 C CA . ASP A 1 112 ? -11.428 0.944 2.522 1.00 61.66 112 ASP A CA 1
ATOM 866 C C . ASP A 1 112 ? -10.087 1.336 1.868 1.00 61.66 112 ASP A C 1
ATOM 868 O O . ASP A 1 112 ? -9.168 1.834 2.528 1.00 61.66 112 ASP A O 1
ATOM 872 N N . VAL A 1 113 ? -9.979 1.161 0.548 1.00 64.44 113 VAL A N 1
ATOM 873 C CA . VAL A 1 113 ? -8.883 1.739 -0.248 1.00 64.44 113 VAL A CA 1
ATOM 874 C C . VAL A 1 113 ? -9.310 3.139 -0.671 1.00 64.44 113 VAL A C 1
ATOM 876 O O . VAL A 1 113 ? -10.095 3.318 -1.602 1.00 64.44 113 VAL A O 1
ATOM 879 N N . ILE A 1 114 ? -8.781 4.156 0.005 1.00 68.81 114 ILE A N 1
ATOM 880 C CA . ILE A 1 114 ? -9.214 5.535 -0.212 1.00 68.81 114 ILE A CA 1
ATOM 881 C C . ILE A 1 114 ? -8.303 6.202 -1.248 1.00 68.81 114 ILE A C 1
ATOM 883 O O . ILE A 1 114 ? -7.098 6.384 -1.052 1.00 68.81 114 ILE A O 1
ATOM 887 N N . SER A 1 115 ? -8.907 6.572 -2.380 1.00 59.09 115 SER A N 1
ATOM 888 C CA . SER A 1 115 ? -8.251 7.248 -3.501 1.00 59.09 115 SER A CA 1
ATOM 889 C C . SER A 1 115 ? -8.163 8.771 -3.326 1.00 59.09 115 SER A C 1
ATOM 891 O O . SER A 1 115 ? -9.135 9.424 -2.955 1.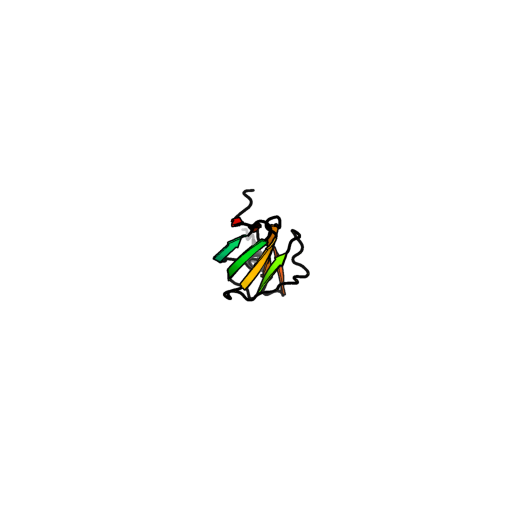00 59.09 115 SER A O 1
ATOM 893 N N . ARG A 1 116 ? -6.999 9.285 -3.758 1.00 47.34 116 ARG A N 1
ATOM 894 C CA . ARG A 1 116 ? -6.598 10.631 -4.210 1.00 47.34 116 ARG A CA 1
ATOM 895 C C . ARG A 1 116 ? -7.018 11.809 -3.324 1.00 47.34 116 ARG A C 1
ATOM 897 O O . ARG A 1 116 ? -8.110 12.353 -3.441 1.00 47.34 116 ARG A O 1
ATOM 904 N N . LYS A 1 117 ? -6.056 12.279 -2.525 1.00 38.12 117 LYS A N 1
ATOM 905 C CA . LYS A 1 117 ? -6.056 13.606 -1.894 1.00 38.12 117 LYS A CA 1
ATOM 906 C C . LYS A 1 117 ? -6.339 14.661 -2.978 1.00 38.12 117 LYS A C 1
ATOM 908 O O . LYS A 1 117 ? -5.444 14.980 -3.760 1.00 38.12 117 LYS A O 1
ATOM 913 N N . GLU A 1 118 ? -7.578 15.151 -3.079 1.00 33.53 118 GLU A N 1
ATOM 914 C CA . GLU A 1 118 ? -7.861 16.338 -3.890 1.00 33.53 118 GLU A CA 1
ATOM 915 C C . GLU A 1 118 ? -6.993 17.471 -3.341 1.00 33.53 118 GLU A C 1
ATOM 917 O O . GLU A 1 118 ? -6.962 17.728 -2.134 1.00 33.53 118 GLU A O 1
ATOM 922 N N . ARG A 1 119 ? -6.189 18.050 -4.230 1.00 36.81 119 ARG A N 1
ATOM 923 C CA . ARG A 1 119 ? -5.234 19.105 -3.915 1.00 36.81 119 ARG A CA 1
ATOM 924 C C . ARG A 1 119 ? -5.863 20.465 -4.151 1.00 36.81 119 ARG A C 1
ATOM 926 O O . ARG A 1 119 ? -6.544 20.604 -5.191 1.00 36.81 119 ARG A O 1
#